Protein AF-A0ABC8TZ55-F1 (afdb_monomer_lite)

pLDDT: mean 74.16, std 17.69, range [26.61, 91.94]

Foldseek 3Di:
DPPDPPVVVPDDDPDPVVVVVVCVLVCCCVVPPLLVVLVVLVVVCVVPVVCQCVHDPVCSVVSNVSSDDFWKFWEAEPVRHTDKFKKDKAAAACFDPDPPDTDRHDDDDIDIPGDTHDVRMFIDGPDPQWDWPDPGRIDYIYIYGDPPDDPPD

InterPro domains:
  IPR041433 26S proteasome non-ATPase regulatory subunit RPN1, C-terminal [PF18051] (96-149)

Organism: NCBI:txid185542

Secondary structure (DSSP, 8-state):
---SSSTTSSSS-S-HHHHHHHHHHHHHHHH-HHHHHHHHHHHHHHHTHHHIIIII-GGGGGGGGGG----EEEEE-TTS-B---EEEEEEEEEEE--TTS-EEE----EEESSEEPPTTEEEEES-TTEEESSSS--EEEEEEE-TT-----

Radius of gyration: 21.9 Å; chains: 1; bounding box: 56×44×62 Å

Structure (mmCIF, N/CA/C/O backbone):
data_AF-A0ABC8TZ55-F1
#
_entry.id   AF-A0ABC8TZ55-F1
#
loop_
_atom_site.group_PDB
_atom_site.id
_atom_site.type_symbol
_atom_site.label_atom_id
_atom_site.label_alt_id
_atom_site.label_comp_id
_atom_site.label_asym_id
_atom_site.label_entity_id
_atom_site.label_seq_id
_atom_site.pdbx_PDB_ins_code
_atom_site.Cartn_x
_atom_site.Cartn_y
_atom_site.Cartn_z
_atom_site.occupancy
_atom_site.B_iso_or_equiv
_atom_site.auth_seq_id
_atom_site.auth_comp_id
_atom_site.auth_asym_id
_atom_site.auth_atom_id
_atom_site.pdbx_PDB_model_num
ATOM 1 N N . MET A 1 1 ? 16.168 29.864 37.177 1.00 35.66 1 MET A N 1
ATOM 2 C CA . MET A 1 1 ? 17.053 28.736 36.816 1.00 35.66 1 MET A CA 1
ATOM 3 C C . MET A 1 1 ? 16.202 27.510 36.471 1.00 35.66 1 MET A C 1
ATOM 5 O O . MET A 1 1 ? 16.304 26.500 37.133 1.00 35.66 1 MET A O 1
ATOM 9 N N . VAL A 1 2 ? 15.321 27.611 35.469 1.00 37.22 2 VAL A N 1
ATOM 10 C CA . VAL A 1 2 ? 14.550 26.493 34.888 1.00 37.22 2 VAL A CA 1
ATOM 11 C C . VAL A 1 2 ? 14.198 26.966 33.479 1.00 37.22 2 VAL A C 1
ATOM 13 O O . VAL A 1 2 ? 13.355 27.840 33.334 1.00 37.22 2 VAL A O 1
ATOM 16 N N . GLY A 1 3 ? 14.934 26.550 32.451 1.00 34.78 3 GLY A N 1
ATOM 17 C CA . GLY A 1 3 ? 14.711 27.129 31.116 1.00 34.78 3 GLY A CA 1
ATOM 18 C C . GLY A 1 3 ? 15.711 26.752 30.033 1.00 34.78 3 GLY A C 1
ATOM 19 O O . GLY A 1 3 ? 15.921 27.540 29.122 1.00 34.78 3 GLY A O 1
ATOM 20 N N . LYS A 1 4 ? 16.366 25.589 30.140 1.00 31.55 4 LYS A N 1
ATOM 21 C CA . LYS A 1 4 ? 17.286 25.079 29.104 1.00 31.55 4 LYS A CA 1
ATOM 22 C C . LYS A 1 4 ? 17.218 23.555 28.901 1.00 31.55 4 LYS A C 1
ATOM 24 O O . LYS A 1 4 ? 18.129 22.983 28.327 1.00 31.55 4 LYS A O 1
ATOM 29 N N . GLY A 1 5 ? 16.155 22.894 29.377 1.00 29.28 5 GLY A N 1
ATOM 30 C CA . GLY A 1 5 ? 16.040 21.425 29.343 1.00 29.28 5 GLY A CA 1
ATOM 31 C C . GLY A 1 5 ? 15.078 20.844 28.301 1.00 29.28 5 GLY A C 1
ATOM 32 O O . GLY A 1 5 ? 15.132 19.650 28.056 1.00 29.28 5 GLY A O 1
ATOM 33 N N . PHE A 1 6 ? 14.206 21.653 27.685 1.00 28.39 6 PHE A N 1
ATOM 34 C CA . PHE A 1 6 ? 13.177 21.145 26.758 1.00 28.39 6 PHE A CA 1
ATOM 35 C C . PHE A 1 6 ? 13.498 21.401 25.274 1.00 28.39 6 PHE A C 1
ATOM 37 O O . PHE A 1 6 ? 12.886 20.816 24.394 1.00 28.39 6 PHE A O 1
ATOM 44 N N . VAL A 1 7 ? 14.494 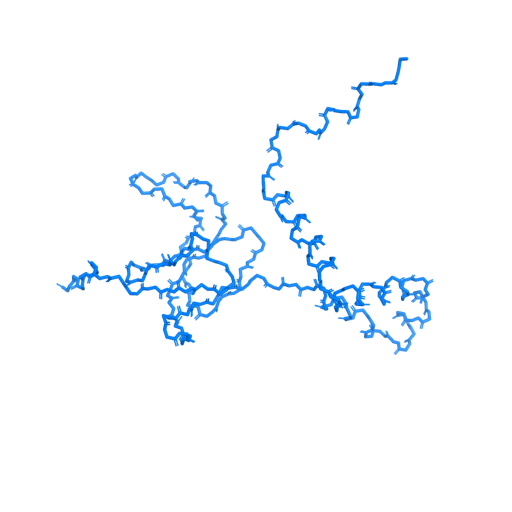22.248 24.990 1.00 32.91 7 VAL A N 1
ATOM 45 C CA . VAL A 1 7 ? 14.895 22.650 23.625 1.00 32.91 7 VAL A CA 1
ATOM 46 C C . VAL A 1 7 ? 16.008 21.747 23.054 1.00 32.91 7 VAL A C 1
ATOM 48 O O . VAL A 1 7 ? 16.418 21.912 21.917 1.00 32.91 7 VAL A O 1
ATOM 51 N N . ALA A 1 8 ? 16.481 20.754 23.815 1.00 31.53 8 ALA A N 1
ATOM 52 C CA . ALA A 1 8 ? 17.585 19.873 23.413 1.00 31.53 8 ALA A CA 1
ATOM 53 C C . ALA A 1 8 ? 17.148 18.491 22.882 1.00 31.53 8 ALA A C 1
ATOM 55 O O . ALA A 1 8 ? 18.002 17.673 22.567 1.00 31.53 8 ALA A O 1
ATOM 56 N N . LEU A 1 9 ? 15.841 18.217 22.777 1.00 35.44 9 LEU A N 1
ATOM 57 C CA . LEU A 1 9 ? 15.310 16.974 22.184 1.00 35.44 9 LEU A CA 1
ATOM 58 C C . LEU A 1 9 ? 14.819 17.153 20.738 1.00 35.44 9 LEU A C 1
ATOM 60 O O . LEU A 1 9 ? 14.210 16.249 20.180 1.00 35.44 9 LEU A O 1
ATOM 64 N N . LEU A 1 10 ? 15.065 18.324 20.148 1.00 35.50 10 LEU A N 1
ATOM 65 C CA . LEU A 1 10 ? 14.518 18.735 18.853 1.00 35.50 10 LEU A CA 1
ATOM 66 C C . LEU A 1 10 ? 15.585 18.953 17.775 1.00 35.50 10 LEU A C 1
ATOM 68 O O . LEU A 1 10 ? 15.246 19.444 16.707 1.00 35.50 10 LEU A O 1
ATOM 72 N N . ASN A 1 11 ? 16.840 18.574 18.035 1.00 26.61 11 ASN A N 1
ATOM 73 C CA . ASN A 1 11 ? 17.911 18.696 17.055 1.00 26.61 11 ASN A CA 1
ATOM 74 C C . ASN A 1 11 ? 18.628 17.358 16.843 1.00 26.61 11 ASN A C 1
ATOM 76 O O . ASN A 1 11 ? 19.282 16.833 17.742 1.00 26.61 11 ASN A O 1
ATOM 80 N N . ASP A 1 12 ? 18.482 16.909 15.596 1.00 40.03 12 ASP A N 1
ATOM 81 C CA . ASP A 1 12 ? 19.519 16.306 14.762 1.00 40.03 12 ASP A CA 1
ATOM 82 C C . ASP A 1 12 ? 19.851 14.832 15.050 1.00 40.03 12 ASP A C 1
ATOM 84 O O . ASP A 1 12 ? 20.805 14.527 15.751 1.00 40.03 12 ASP A O 1
ATOM 88 N N . ASP A 1 13 ? 19.003 13.928 14.525 1.00 37.00 13 ASP A N 1
ATOM 89 C CA . ASP A 1 13 ? 19.388 12.660 13.843 1.00 37.00 13 ASP A CA 1
ATOM 90 C C . ASP A 1 13 ? 18.223 11.655 13.700 1.00 37.00 13 ASP A C 1
ATOM 92 O O . ASP A 1 13 ? 18.336 10.629 13.022 1.00 37.00 13 ASP A O 1
ATOM 96 N N . TRP A 1 14 ? 17.051 11.939 14.273 1.00 33.84 14 TRP A N 1
ATOM 97 C CA . TRP A 1 14 ? 15.908 11.027 14.193 1.00 33.84 14 TRP A CA 1
ATOM 98 C C . TRP A 1 14 ? 15.069 11.236 12.930 1.00 33.84 14 TRP A C 1
ATOM 100 O O . TRP A 1 14 ? 13.982 11.790 12.953 1.00 33.84 14 TRP A O 1
ATOM 110 N N . CYS A 1 15 ? 15.572 10.650 11.844 1.00 38.75 15 CYS A N 1
ATOM 111 C CA . CYS A 1 15 ? 14.799 10.008 10.783 1.00 38.75 15 CYS A CA 1
ATOM 112 C C . CYS A 1 15 ? 13.802 10.894 9.987 1.00 38.75 15 CYS A C 1
ATOM 114 O O . CYS A 1 15 ? 12.641 11.006 10.380 1.00 38.75 15 CYS A O 1
ATOM 116 N N . PRO A 1 16 ? 14.143 11.336 8.755 1.00 46.34 16 PRO A N 1
ATOM 117 C CA . PRO A 1 16 ? 13.178 11.957 7.830 1.00 46.34 16 PRO A CA 1
ATOM 118 C C . PRO A 1 16 ? 11.985 11.051 7.466 1.00 46.34 16 PRO A C 1
ATOM 120 O O . PRO A 1 16 ? 11.010 11.512 6.879 1.00 46.34 16 PRO A O 1
ATOM 123 N N . LYS A 1 17 ? 12.026 9.755 7.819 1.00 43.09 17 LYS A N 1
ATOM 124 C CA . LYS A 1 17 ? 10.865 8.865 7.691 1.00 43.09 17 LYS A CA 1
ATOM 125 C C . LYS A 1 17 ? 9.827 9.128 8.784 1.00 43.09 17 LYS A C 1
ATOM 127 O O . LYS A 1 17 ? 8.649 9.024 8.485 1.00 43.09 17 LYS A O 1
ATOM 132 N N . LEU A 1 18 ? 10.217 9.474 10.017 1.00 43.69 18 LEU A N 1
ATOM 133 C CA . LEU A 1 18 ? 9.255 9.706 11.105 1.00 43.69 18 LEU A CA 1
ATOM 134 C C . LEU A 1 18 ? 8.435 10.977 10.859 1.00 43.69 18 LEU A C 1
ATOM 136 O O . LEU A 1 18 ? 7.219 10.951 11.037 1.00 43.69 18 LEU A O 1
ATOM 140 N N . ASP A 1 19 ? 9.080 12.030 10.352 1.00 44.84 19 ASP A N 1
ATOM 141 C CA . ASP A 1 19 ? 8.403 13.258 9.932 1.00 44.84 19 ASP A CA 1
ATOM 142 C C . ASP A 1 19 ? 7.483 13.010 8.733 1.00 44.84 19 ASP A C 1
ATOM 144 O O . ASP A 1 19 ? 6.348 13.475 8.736 1.00 44.84 19 ASP A O 1
ATOM 148 N N . ALA A 1 20 ? 7.906 12.209 7.747 1.00 48.44 20 ALA A N 1
ATOM 149 C CA . ALA A 1 20 ? 7.066 11.845 6.605 1.00 48.44 20 ALA A CA 1
ATOM 150 C C . ALA A 1 20 ? 5.855 10.980 7.004 1.00 48.44 20 ALA A C 1
ATOM 152 O O . ALA A 1 20 ? 4.748 11.240 6.543 1.00 48.44 20 ALA A O 1
ATOM 153 N N . TYR A 1 21 ? 6.026 10.001 7.901 1.00 51.59 21 TYR A N 1
ATOM 154 C CA . TYR A 1 21 ? 4.919 9.179 8.405 1.00 51.59 21 TYR A CA 1
ATOM 155 C C . TYR A 1 21 ? 3.957 9.984 9.280 1.00 51.59 21 TYR A C 1
ATOM 157 O O . TYR A 1 21 ? 2.744 9.824 9.164 1.00 51.59 21 TYR A O 1
ATOM 165 N N . PHE A 1 22 ? 4.471 10.867 10.139 1.00 50.12 22 PHE A N 1
ATOM 166 C CA . PHE A 1 22 ? 3.631 11.761 10.931 1.00 50.12 22 PHE A CA 1
ATOM 167 C C . PHE A 1 22 ? 2.860 12.728 10.026 1.00 50.12 22 PHE A C 1
ATOM 169 O O . PHE A 1 22 ? 1.662 12.927 10.221 1.00 50.12 22 PHE A O 1
ATOM 176 N N . PHE A 1 23 ? 3.509 13.267 8.991 1.00 47.50 23 PHE A N 1
ATOM 177 C CA . PHE A 1 23 ? 2.877 14.164 8.030 1.00 47.50 23 PHE A CA 1
ATOM 178 C C . PHE A 1 23 ? 1.839 13.445 7.159 1.00 47.50 23 PHE A C 1
ATOM 180 O O . PHE A 1 23 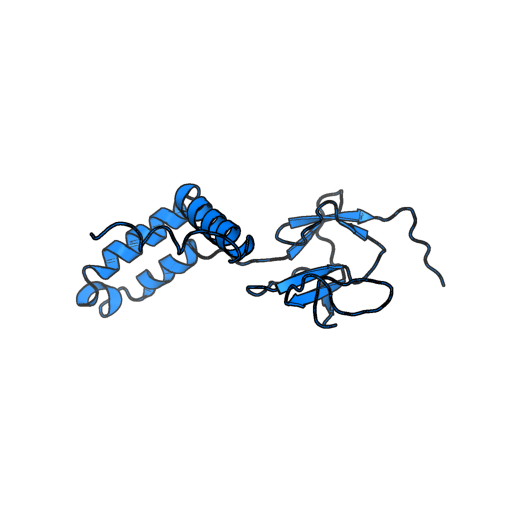? 0.752 13.983 6.985 1.00 47.50 23 PHE A O 1
ATOM 187 N N . GLU A 1 24 ? 2.091 12.221 6.682 1.00 58.16 24 GLU A N 1
ATOM 188 C CA . GLU A 1 24 ? 1.089 11.438 5.943 1.00 58.16 24 GLU A CA 1
ATOM 189 C C . GLU A 1 24 ? -0.111 11.058 6.815 1.00 58.16 24 GLU A C 1
ATOM 191 O O . GLU A 1 24 ? -1.249 11.229 6.382 1.00 58.16 24 GLU A O 1
ATOM 196 N N . ILE A 1 25 ? 0.106 10.611 8.057 1.00 58.12 25 ILE A N 1
ATOM 197 C CA . ILE A 1 25 ? -0.986 10.251 8.975 1.00 58.12 25 ILE A CA 1
ATOM 198 C C . ILE A 1 25 ? -1.832 11.485 9.310 1.00 58.12 25 ILE A C 1
ATOM 200 O O . ILE A 1 25 ? -3.060 11.432 9.241 1.00 58.12 25 ILE A O 1
ATOM 204 N N . VAL A 1 26 ? -1.198 12.615 9.634 1.00 56.03 26 VAL A N 1
ATOM 205 C CA . VAL A 1 26 ? -1.911 13.861 9.947 1.00 56.03 26 VAL A CA 1
ATOM 206 C C . VAL A 1 26 ? -2.610 14.422 8.705 1.00 56.03 26 VAL A C 1
ATOM 208 O O . VAL A 1 26 ? -3.750 14.868 8.811 1.00 56.03 26 VAL A O 1
ATOM 211 N N . TYR A 1 27 ? -1.999 14.356 7.521 1.00 59.19 27 TYR A N 1
ATOM 212 C CA . TYR A 1 27 ? -2.610 14.835 6.279 1.00 59.19 27 TYR A CA 1
ATOM 213 C C . TYR A 1 27 ? -3.781 13.951 5.833 1.00 59.19 27 TYR A C 1
ATOM 215 O O . TYR A 1 27 ? -4.818 14.480 5.445 1.00 59.19 27 TYR A O 1
ATOM 223 N N . ILE A 1 28 ? -3.688 12.624 5.966 1.00 60.41 28 ILE A N 1
ATOM 224 C CA . ILE A 1 28 ? -4.805 11.695 5.721 1.00 60.41 28 ILE A CA 1
ATOM 225 C C . ILE A 1 28 ? -5.964 11.987 6.674 1.00 60.41 28 ILE A C 1
ATOM 227 O O . ILE A 1 28 ? -7.107 12.107 6.229 1.00 60.41 28 ILE A O 1
ATOM 231 N N . ILE A 1 29 ? -5.681 12.153 7.971 1.00 59.16 29 ILE A N 1
ATOM 232 C CA . ILE A 1 29 ? -6.711 12.479 8.962 1.00 59.16 29 ILE A CA 1
ATOM 233 C C . ILE A 1 29 ? -7.340 13.835 8.635 1.00 59.16 29 ILE A C 1
ATOM 235 O O . ILE A 1 29 ? -8.551 13.955 8.672 1.00 59.16 29 ILE A O 1
ATOM 239 N N . VAL A 1 30 ? -6.575 14.859 8.268 1.00 59.25 30 VAL A N 1
ATOM 240 C CA . VAL A 1 30 ? -7.140 16.197 8.020 1.00 59.25 30 VAL A CA 1
ATOM 241 C C . VAL A 1 30 ? -7.868 16.292 6.671 1.00 59.25 30 VAL A C 1
ATOM 243 O O . VAL A 1 30 ? -8.883 16.983 6.573 1.00 59.25 30 VAL A O 1
ATOM 246 N N . PHE A 1 31 ? -7.391 15.603 5.632 1.00 60.12 31 PHE A N 1
ATOM 247 C CA . PHE A 1 31 ? -7.896 15.747 4.262 1.00 60.12 31 PHE A CA 1
ATOM 248 C C . PHE A 1 31 ? -9.010 14.743 3.918 1.00 60.12 31 PHE A C 1
ATOM 250 O O . PHE A 1 31 ? -9.866 15.029 3.075 1.00 60.12 31 PHE A O 1
ATOM 257 N N . PHE A 1 32 ? -9.057 13.583 4.586 1.00 70.44 32 PHE A N 1
ATOM 258 C CA . PHE A 1 32 ? -10.024 12.526 4.291 1.00 70.44 32 PHE A CA 1
ATOM 259 C C . PHE A 1 32 ? -11.220 12.559 5.254 1.00 70.44 32 PHE A C 1
ATOM 261 O O . PHE A 1 32 ? -11.172 12.125 6.406 1.00 70.44 32 PHE A O 1
ATOM 268 N N . ARG A 1 33 ? -12.352 13.065 4.753 1.00 78.25 33 ARG A N 1
ATOM 269 C CA . ARG A 1 33 ? -13.573 13.309 5.544 1.00 78.25 33 ARG A CA 1
ATOM 270 C C . ARG A 1 33 ? -14.145 12.044 6.207 1.00 78.25 33 ARG A C 1
ATOM 272 O O . ARG A 1 33 ? -14.748 12.129 7.273 1.00 78.25 33 ARG A O 1
ATOM 279 N N . THR A 1 34 ? -13.952 10.876 5.600 1.00 81.25 34 THR A N 1
ATOM 280 C CA . THR A 1 34 ? -14.413 9.576 6.121 1.00 81.25 34 THR A CA 1
ATOM 281 C C . THR A 1 34 ? -13.524 9.032 7.242 1.00 81.25 34 THR A C 1
ATOM 283 O O . THR A 1 34 ? -14.059 8.443 8.181 1.00 81.25 34 THR A O 1
ATOM 286 N N . ALA A 1 35 ? -12.210 9.285 7.210 1.00 82.12 35 ALA A N 1
ATOM 287 C CA . ALA A 1 35 ? -11.302 8.912 8.297 1.00 82.12 35 ALA A CA 1
ATOM 288 C C . ALA A 1 35 ? -11.615 9.711 9.574 1.00 82.12 35 ALA A C 1
ATOM 290 O O . ALA A 1 35 ? -11.707 9.133 10.657 1.00 82.12 35 ALA A O 1
ATOM 291 N N . LEU A 1 36 ? -11.892 11.017 9.439 1.00 82.12 36 LEU A N 1
ATOM 292 C CA . LEU A 1 36 ? -12.353 11.864 10.550 1.00 82.12 36 LEU A CA 1
ATOM 293 C C . LEU A 1 36 ? -13.659 11.367 11.153 1.00 82.12 36 LEU A C 1
ATOM 295 O O . LEU A 1 36 ? -13.770 11.265 12.372 1.00 82.12 36 LEU A O 1
ATOM 299 N N . ALA A 1 37 ? -14.643 11.051 10.308 1.00 84.75 37 ALA A N 1
ATOM 300 C CA . ALA A 1 37 ? -15.923 10.535 10.773 1.00 84.75 37 ALA A CA 1
ATOM 301 C C . ALA A 1 37 ? -15.736 9.234 11.573 1.00 84.75 37 ALA A C 1
ATOM 303 O O . ALA A 1 37 ? -16.259 9.126 12.682 1.00 84.75 37 ALA A O 1
ATOM 304 N N . GLY A 1 38 ? -14.925 8.296 11.069 1.00 86.81 38 GLY A N 1
ATOM 305 C CA . GLY A 1 38 ? -14.585 7.060 11.779 1.00 86.81 38 GLY A CA 1
ATOM 306 C C . GLY A 1 38 ? -13.921 7.322 13.135 1.00 86.81 38 GLY A C 1
ATOM 307 O O . GLY A 1 38 ? -14.347 6.772 14.153 1.00 86.81 38 GLY A O 1
ATOM 308 N N . LEU A 1 39 ? -12.952 8.237 13.191 1.00 83.88 39 LEU A N 1
ATOM 309 C CA . LEU A 1 39 ? -12.244 8.567 14.429 1.00 83.88 39 LEU A CA 1
ATOM 310 C C . LEU A 1 39 ? -13.166 9.234 15.465 1.00 83.88 39 LEU A C 1
ATOM 312 O O . LEU A 1 39 ? -13.167 8.842 16.629 1.00 83.88 39 LEU A O 1
ATOM 316 N N . VAL A 1 40 ? -14.010 10.184 15.051 1.00 86.25 40 VAL A N 1
ATOM 317 C CA . VAL A 1 40 ? -14.977 10.856 15.941 1.00 86.25 40 VAL A CA 1
ATOM 318 C C . VAL A 1 40 ? -16.000 9.864 16.498 1.00 86.25 40 VAL A C 1
ATOM 320 O O . VAL A 1 40 ? -16.311 9.917 17.689 1.00 86.25 40 VAL A O 1
ATOM 323 N N . THR A 1 41 ? -16.485 8.923 15.679 1.00 86.25 41 THR A N 1
ATOM 324 C CA . THR A 1 41 ? -17.397 7.870 16.160 1.00 86.25 41 THR A CA 1
ATOM 325 C C . THR A 1 41 ? -16.738 6.963 17.198 1.00 86.25 41 THR A C 1
ATOM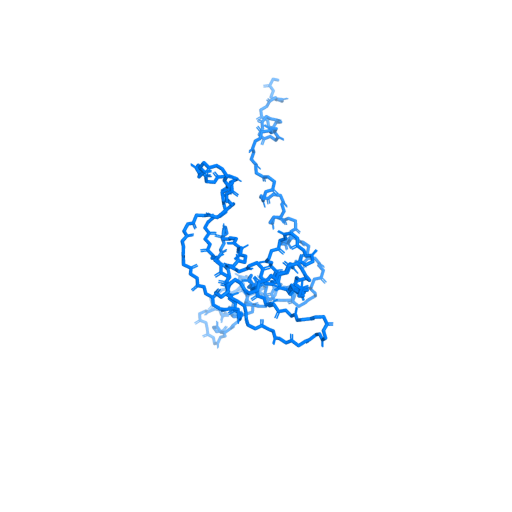 327 O O . THR A 1 41 ? -17.381 6.609 18.186 1.00 86.25 41 THR A O 1
ATOM 330 N N . LEU A 1 42 ? -15.445 6.658 17.043 1.00 85.56 42 LEU A N 1
ATOM 331 C CA . LEU A 1 42 ? -14.683 5.886 18.022 1.00 85.56 42 LEU A CA 1
ATOM 332 C C . LEU A 1 42 ? -14.461 6.671 19.324 1.00 85.56 42 LEU A C 1
ATOM 334 O O . LEU A 1 42 ? -14.670 6.121 20.403 1.00 85.56 42 LEU A O 1
ATOM 338 N N . LEU A 1 43 ? -14.098 7.958 19.247 1.00 85.06 43 LEU A N 1
ATOM 339 C CA . LEU A 1 43 ? -13.958 8.807 20.439 1.00 85.06 43 LEU A CA 1
ATOM 340 C C . LEU A 1 43 ? -15.274 8.902 21.218 1.00 85.06 43 LEU A C 1
ATOM 342 O O . LEU A 1 43 ? -15.267 8.826 22.446 1.00 85.06 43 LEU A O 1
ATOM 346 N N . HIS A 1 44 ? -16.402 9.027 20.513 1.00 85.25 44 HIS A N 1
ATOM 347 C CA . HIS A 1 44 ? -17.720 9.035 21.141 1.00 85.25 44 HIS A CA 1
ATOM 348 C C . HIS A 1 44 ? -18.050 7.688 21.803 1.00 85.25 44 HIS A C 1
ATOM 350 O O . HIS A 1 44 ? -18.544 7.662 22.928 1.00 85.25 44 HIS A O 1
ATOM 356 N N . ALA A 1 45 ? -17.709 6.569 21.158 1.00 84.56 45 ALA A N 1
ATOM 357 C CA . ALA A 1 45 ? -17.897 5.233 21.721 1.00 84.56 45 ALA A CA 1
ATOM 358 C C . ALA A 1 45 ? -17.015 4.961 22.957 1.00 84.56 45 ALA A C 1
ATOM 360 O O . ALA A 1 45 ? -17.434 4.243 23.864 1.00 84.56 45 ALA A O 1
ATOM 361 N N . CYS A 1 46 ? -15.818 5.555 23.033 1.00 80.38 46 CYS A N 1
ATOM 362 C CA . CYS A 1 46 ? -14.918 5.419 24.183 1.00 80.38 46 CYS A CA 1
ATOM 363 C C . CYS A 1 46 ? -15.425 6.120 25.455 1.00 80.38 46 CYS A C 1
ATOM 365 O O . CYS A 1 46 ? -15.039 5.714 26.552 1.00 80.38 46 CYS A O 1
ATOM 367 N N . LEU A 1 47 ? -16.288 7.137 25.336 1.00 85.19 47 LEU A N 1
ATOM 368 C CA . LEU A 1 47 ? -16.882 7.823 26.492 1.00 85.19 47 LEU A CA 1
ATOM 369 C C . LEU A 1 47 ? -17.877 6.929 27.251 1.00 85.19 47 LEU A C 1
ATOM 371 O O . LEU A 1 47 ? -17.960 7.025 28.474 1.00 85.19 47 LEU A O 1
ATOM 375 N N . ASP A 1 48 ? -18.577 6.028 26.554 1.00 81.69 48 ASP A N 1
ATOM 376 C CA . ASP A 1 48 ? -19.480 5.037 27.157 1.00 81.69 48 ASP A CA 1
ATOM 377 C C . ASP A 1 48 ? -19.117 3.605 26.734 1.00 81.69 48 ASP A C 1
ATOM 379 O O . ASP A 1 48 ? -19.827 2.892 26.017 1.00 81.69 48 ASP A O 1
ATOM 383 N N . MET A 1 49 ? -17.953 3.173 27.214 1.00 75.75 49 MET A N 1
ATOM 384 C CA . MET A 1 49 ? -17.370 1.871 26.893 1.00 75.75 49 MET A CA 1
ATOM 385 C C . MET A 1 49 ? -18.234 0.692 27.372 1.00 75.75 49 MET A C 1
ATOM 387 O O . MET A 1 49 ? -18.280 -0.359 26.730 1.00 75.75 49 MET A O 1
ATOM 391 N N . LYS A 1 50 ? -18.937 0.850 28.501 1.00 74.69 50 LYS A N 1
ATOM 392 C CA . LYS A 1 50 ? -19.717 -0.237 29.112 1.00 74.69 50 LYS A CA 1
ATOM 393 C C . LYS A 1 50 ? -21.003 -0.511 28.338 1.00 74.69 50 LYS A C 1
ATOM 395 O O . LYS A 1 50 ? -21.322 -1.678 28.122 1.00 74.69 50 LYS A O 1
ATOM 400 N N . ALA A 1 51 ? -21.721 0.527 27.907 1.00 78.31 51 ALA A N 1
ATOM 401 C CA . ALA A 1 51 ? -22.974 0.342 27.180 1.00 78.31 51 ALA A CA 1
ATOM 402 C C . ALA A 1 51 ? -22.757 0.034 25.690 1.00 78.31 51 ALA A C 1
ATOM 404 O O . ALA A 1 51 ? -23.515 -0.744 25.107 1.00 78.31 51 ALA A O 1
ATOM 405 N N . ILE A 1 52 ? -21.728 0.621 25.068 1.00 79.88 52 ILE A N 1
ATOM 406 C CA . ILE A 1 52 ? -21.529 0.545 23.614 1.00 79.88 52 ILE A CA 1
ATOM 407 C C . ILE A 1 52 ? -20.620 -0.629 23.235 1.00 79.88 52 ILE A C 1
ATOM 409 O O . ILE A 1 52 ? -21.025 -1.471 22.433 1.00 79.88 52 ILE A O 1
ATOM 413 N N . ILE A 1 53 ? -19.426 -0.725 23.837 1.00 77.56 53 ILE A N 1
ATOM 414 C CA . ILE A 1 53 ? -18.419 -1.730 23.454 1.00 77.56 53 ILE A CA 1
ATOM 415 C C . ILE A 1 53 ? -18.719 -3.105 24.049 1.00 77.56 53 ILE A C 1
ATOM 417 O O . ILE A 1 53 ? -18.556 -4.094 23.344 1.00 77.56 53 ILE A O 1
ATOM 421 N N . LEU A 1 54 ? -19.164 -3.200 25.307 1.00 78.00 54 LEU A N 1
ATOM 422 C CA . LEU A 1 54 ? -19.528 -4.482 25.940 1.00 78.00 54 LEU A CA 1
ATOM 423 C C . LEU A 1 54 ? -21.021 -4.834 25.807 1.00 78.00 54 LEU A C 1
ATOM 425 O O . LEU A 1 54 ? -21.421 -5.929 26.193 1.00 78.00 54 LEU A O 1
ATOM 429 N N . GLY A 1 55 ? -21.837 -3.919 25.280 1.00 80.62 55 GLY A N 1
ATOM 430 C CA . GLY A 1 55 ? -23.282 -4.094 25.149 1.00 80.62 55 GLY A CA 1
ATOM 431 C C . GLY A 1 55 ? -23.692 -4.737 23.827 1.00 80.62 55 GLY A C 1
ATOM 432 O O . GLY A 1 55 ? -23.363 -5.879 23.549 1.00 80.62 55 GLY A O 1
ATOM 433 N N . LYS A 1 56 ? -24.477 -4.019 23.018 1.00 75.69 56 LYS A N 1
ATOM 434 C CA . LYS A 1 56 ? -25.073 -4.556 21.776 1.00 75.69 56 LYS A CA 1
ATOM 435 C C . LYS A 1 56 ? -24.292 -4.210 20.506 1.00 75.69 56 LYS A C 1
ATOM 437 O O . LYS A 1 56 ? -24.560 -4.783 19.454 1.00 75.69 56 LYS A O 1
ATOM 442 N N . TYR A 1 57 ? -23.355 -3.267 20.587 1.00 80.44 57 TYR A N 1
ATOM 443 C CA . TYR A 1 57 ? -22.762 -2.606 19.425 1.00 80.44 57 TYR A CA 1
ATOM 444 C C . TYR A 1 57 ? -21.245 -2.815 19.332 1.00 80.44 57 TYR A C 1
ATOM 446 O O . TYR A 1 57 ? -20.486 -1.888 19.061 1.00 80.44 57 TYR A O 1
ATOM 454 N N . HIS A 1 58 ? -20.796 -4.063 19.491 1.00 81.81 58 HIS A N 1
ATOM 455 C CA . HIS A 1 58 ? -19.376 -4.442 19.401 1.00 81.81 58 HIS A CA 1
ATOM 456 C C . HIS A 1 58 ? -18.718 -4.048 18.067 1.00 81.81 58 HIS A C 1
ATOM 458 O O . HIS A 1 58 ? -17.523 -3.773 18.007 1.00 81.81 58 HIS A O 1
ATOM 464 N N . TYR A 1 59 ? -19.503 -3.993 16.988 1.00 83.75 59 TYR A N 1
ATOM 465 C CA . TYR A 1 59 ? -19.020 -3.684 15.644 1.00 83.75 59 TYR A CA 1
ATOM 466 C C . TYR A 1 59 ? -18.618 -2.216 15.444 1.00 83.75 59 TYR A C 1
ATOM 468 O O . TYR A 1 59 ? -17.987 -1.895 14.442 1.00 83.75 59 TYR A O 1
ATOM 476 N N . VAL A 1 60 ? -18.936 -1.324 16.387 1.00 84.62 60 VAL A N 1
ATOM 477 C CA . VAL A 1 60 ? -18.539 0.094 16.326 1.00 84.62 60 VAL A CA 1
ATOM 478 C C . VAL A 1 60 ? -17.010 0.246 16.338 1.00 84.62 60 VAL A C 1
ATOM 480 O O . VAL A 1 60 ? -16.475 1.174 15.739 1.00 84.62 60 VAL A O 1
ATOM 483 N N . LEU A 1 61 ? -16.277 -0.713 16.912 1.00 82.56 61 LEU A N 1
ATOM 484 C CA . LEU A 1 61 ? -14.811 -0.757 16.836 1.00 82.56 61 LEU A CA 1
ATOM 485 C C . LEU A 1 61 ? -14.274 -0.919 15.402 1.00 82.56 61 LEU A C 1
ATOM 487 O O . LEU A 1 61 ? -13.166 -0.467 15.118 1.00 82.56 61 LEU A O 1
ATOM 491 N N . TYR A 1 62 ? -15.047 -1.496 14.474 1.00 84.69 62 TYR A N 1
ATOM 492 C CA . TYR A 1 62 ? -14.619 -1.648 13.079 1.00 84.69 62 TYR A CA 1
ATOM 493 C C . TYR A 1 62 ? -14.587 -0.329 12.303 1.00 84.69 62 TYR A C 1
ATOM 495 O O . TYR A 1 62 ? -13.957 -0.272 11.249 1.00 84.69 62 TYR A O 1
ATOM 503 N N . PHE A 1 63 ? -15.168 0.757 12.827 1.00 84.44 63 PHE A N 1
ATOM 504 C CA . PHE A 1 63 ? -15.008 2.081 12.219 1.00 84.44 63 PHE A CA 1
ATOM 505 C C . PHE A 1 63 ? -13.551 2.572 12.230 1.00 84.44 63 PHE A C 1
ATOM 507 O O . PHE A 1 63 ? -13.210 3.441 11.431 1.00 84.44 63 PHE A O 1
ATOM 514 N N . LEU A 1 64 ? -12.665 1.965 13.033 1.00 78.75 64 LEU A N 1
ATOM 515 C CA . LEU A 1 64 ? -11.220 2.205 12.963 1.00 78.75 64 LEU A CA 1
ATOM 516 C C . LEU A 1 64 ? -10.619 1.804 11.602 1.00 78.75 64 LEU A C 1
ATOM 518 O O . LEU A 1 64 ? -9.663 2.428 11.151 1.00 78.75 64 LEU A O 1
ATOM 522 N N . VAL A 1 65 ? -11.199 0.813 10.914 1.00 82.19 65 VAL A N 1
ATOM 523 C CA . VAL A 1 65 ? -10.729 0.356 9.593 1.00 82.19 65 VAL A CA 1
ATOM 524 C C . VAL A 1 65 ? -10.852 1.465 8.542 1.00 82.19 65 VAL A C 1
ATOM 526 O O . VAL A 1 65 ? -10.039 1.523 7.628 1.00 82.19 65 VAL A O 1
ATOM 529 N N . LEU A 1 66 ? -11.795 2.403 8.702 1.00 79.88 66 LEU A N 1
ATOM 530 C CA . LEU A 1 66 ? -11.942 3.563 7.809 1.00 79.88 66 LEU A CA 1
ATOM 531 C C . LEU A 1 66 ? -10.743 4.521 7.860 1.00 79.88 66 LEU A C 1
ATOM 533 O O . LEU A 1 66 ? -10.557 5.309 6.936 1.00 79.88 66 LEU A O 1
ATOM 537 N N . ALA A 1 67 ? -9.958 4.471 8.937 1.00 76.00 67 ALA A N 1
ATOM 538 C CA . ALA A 1 67 ? -8.741 5.258 9.098 1.00 76.00 67 ALA A CA 1
ATOM 539 C C . ALA A 1 67 ? -7.471 4.479 8.703 1.00 76.00 67 ALA A C 1
ATOM 541 O O . ALA A 1 67 ? -6.386 5.055 8.692 1.00 76.00 67 ALA A O 1
ATOM 542 N N . MET A 1 68 ? -7.577 3.182 8.388 1.00 78.44 68 MET A N 1
ATOM 543 C CA . MET A 1 68 ? -6.436 2.369 7.968 1.00 78.44 68 MET A CA 1
ATOM 544 C C . MET A 1 68 ? -6.220 2.484 6.457 1.00 78.44 68 MET A C 1
ATOM 546 O O . MET A 1 68 ? -7.099 2.139 5.671 1.00 78.44 68 MET A O 1
ATOM 550 N N . GLN A 1 69 ? -5.021 2.899 6.047 1.00 75.75 69 GLN A N 1
ATOM 551 C CA . GLN A 1 69 ? -4.591 2.877 4.649 1.00 75.75 69 GLN A CA 1
ATOM 552 C C . GLN A 1 69 ? -3.487 1.824 4.464 1.00 75.75 69 GLN A C 1
ATOM 554 O O . GLN A 1 69 ? -2.398 1.985 5.020 1.00 75.75 69 GLN A O 1
ATOM 559 N N . PRO A 1 70 ? -3.730 0.735 3.710 1.00 78.75 70 PRO A N 1
ATOM 560 C CA . PRO A 1 70 ? -2.697 -0.256 3.444 1.00 78.75 70 PRO A CA 1
ATOM 561 C C . PRO A 1 70 ? -1.667 0.292 2.448 1.00 78.75 70 PRO A C 1
ATOM 563 O O . PRO A 1 70 ? -2.022 0.887 1.430 1.00 78.75 70 PRO A O 1
ATOM 566 N N . ARG A 1 71 ? -0.380 0.038 2.705 1.00 83.31 71 ARG A N 1
ATOM 567 C CA . ARG A 1 71 ? 0.689 0.290 1.729 1.00 83.31 71 ARG A CA 1
ATOM 568 C C . ARG A 1 71 ? 0.689 -0.847 0.709 1.00 83.31 71 ARG A C 1
ATOM 570 O O . ARG A 1 71 ? 1.108 -1.962 1.008 1.00 83.31 71 ARG A O 1
ATOM 577 N N . MET A 1 72 ? 0.176 -0.579 -0.488 1.00 88.94 72 MET A N 1
ATOM 578 C CA . MET A 1 72 ? 0.151 -1.531 -1.604 1.00 88.94 72 MET A CA 1
ATOM 579 C C . MET A 1 72 ? 1.004 -1.026 -2.762 1.00 88.94 72 MET A C 1
ATOM 581 O O . MET A 1 72 ? 1.060 0.176 -2.981 1.00 88.94 72 MET A O 1
ATOM 585 N N . LEU A 1 73 ? 1.628 -1.929 -3.513 1.00 90.12 73 LEU A N 1
ATOM 586 C CA . LEU A 1 73 ? 2.290 -1.645 -4.783 1.00 90.12 73 LEU A CA 1
ATOM 587 C C . LEU A 1 73 ? 1.516 -2.317 -5.915 1.00 90.12 73 LEU A C 1
ATOM 589 O O . LEU A 1 73 ? 1.378 -3.544 -5.948 1.00 90.12 73 LEU A O 1
ATOM 593 N N . LEU A 1 74 ? 1.052 -1.509 -6.861 1.00 91.31 74 LEU A N 1
ATOM 594 C CA . LEU A 1 74 ? 0.408 -1.941 -8.090 1.00 91.31 74 LEU A CA 1
ATOM 595 C C . LEU A 1 74 ? 1.098 -1.276 -9.276 1.00 91.31 74 LEU A C 1
ATOM 597 O O . LEU A 1 74 ? 1.252 -0.058 -9.325 1.00 91.31 74 LEU A O 1
ATOM 601 N N . THR A 1 75 ? 1.513 -2.095 -10.233 1.00 91.81 75 THR A N 1
ATOM 602 C CA . THR A 1 75 ? 2.201 -1.639 -11.438 1.00 91.81 75 THR A CA 1
ATOM 603 C C . THR A 1 75 ? 1.240 -1.573 -12.610 1.00 91.81 75 THR A C 1
ATOM 605 O O . THR A 1 75 ? 0.431 -2.478 -12.836 1.00 91.81 75 THR A O 1
ATOM 608 N N . VAL A 1 76 ? 1.330 -0.476 -13.346 1.00 91.94 76 VAL A N 1
ATOM 609 C CA . VAL A 1 76 ? 0.447 -0.145 -14.457 1.00 91.94 76 VAL A CA 1
ATOM 610 C C . VAL A 1 76 ? 1.304 0.215 -15.667 1.00 91.94 76 VAL A C 1
ATOM 612 O O . VAL A 1 76 ? 2.353 0.827 -15.511 1.00 91.94 76 VAL A O 1
ATOM 615 N N . ASP A 1 77 ? 0.875 -0.176 -16.858 1.00 90.00 77 ASP A N 1
ATOM 616 C CA . ASP A 1 77 ? 1.510 0.205 -18.124 1.00 90.00 77 ASP A CA 1
ATOM 617 C C . ASP A 1 77 ? 1.147 1.649 -18.553 1.00 90.00 77 ASP A C 1
ATOM 619 O O . ASP A 1 77 ? 0.233 2.262 -17.989 1.00 90.00 77 ASP A O 1
ATOM 623 N N . GLU A 1 78 ? 1.794 2.186 -19.592 1.00 87.75 78 GLU A N 1
ATOM 624 C CA . GLU A 1 78 ? 1.477 3.497 -20.191 1.00 87.75 78 GLU A CA 1
ATOM 625 C C . GLU A 1 78 ? 0.004 3.596 -20.633 1.00 87.75 78 GLU A C 1
ATOM 627 O O . GLU A 1 78 ? -0.616 4.656 -20.556 1.00 87.75 78 GLU A O 1
ATOM 632 N N . ASN A 1 79 ? -0.594 2.466 -21.021 1.00 88.31 79 ASN A N 1
ATOM 633 C CA . ASN A 1 79 ? -2.001 2.357 -21.419 1.00 88.31 79 ASN A CA 1
ATOM 634 C C . ASN A 1 79 ? -2.974 2.176 -20.240 1.00 88.31 79 ASN A C 1
ATOM 636 O O . ASN A 1 79 ? -4.120 1.764 -20.441 1.00 88.31 79 ASN A O 1
ATOM 640 N N . LEU A 1 80 ? -2.520 2.414 -19.007 1.00 86.06 80 LEU A N 1
ATOM 641 C CA . LEU A 1 80 ? -3.283 2.245 -17.767 1.00 86.06 80 LEU A CA 1
ATOM 642 C C . LEU A 1 80 ? -3.804 0.815 -17.517 1.00 86.06 80 LEU A C 1
ATOM 644 O O . LEU A 1 80 ? -4.753 0.606 -16.760 1.00 86.06 80 LEU A O 1
ATOM 648 N N . LYS A 1 81 ? -3.176 -0.192 -18.133 1.00 90.19 81 LYS A N 1
ATOM 649 C CA . LYS A 1 81 ? -3.508 -1.605 -17.910 1.00 90.19 81 LYS A CA 1
ATOM 650 C C . LYS A 1 81 ? -2.677 -2.169 -16.756 1.00 90.19 81 LYS A C 1
ATOM 652 O O . LYS A 1 81 ? -1.483 -1.874 -16.688 1.00 90.19 81 LYS A O 1
ATOM 657 N N . PRO A 1 82 ? -3.267 -2.980 -15.859 1.00 89.50 82 PRO A N 1
ATOM 658 C CA . PRO A 1 82 ? -2.509 -3.614 -14.790 1.00 89.50 82 PRO A CA 1
ATOM 659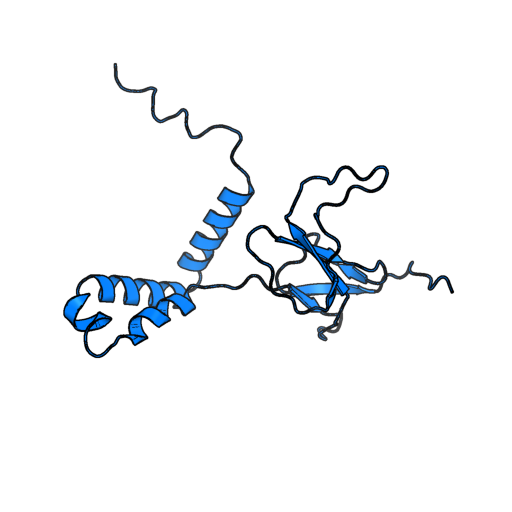 C C . PRO A 1 82 ? -1.485 -4.574 -15.398 1.00 89.50 82 PRO A C 1
ATOM 661 O O . PRO A 1 82 ? -1.836 -5.444 -16.196 1.00 89.50 82 PRO A O 1
ATOM 664 N N . LEU A 1 83 ? -0.224 -4.412 -15.012 1.00 89.44 83 LEU A N 1
ATOM 665 C CA . LEU A 1 83 ? 0.887 -5.226 -15.488 1.00 89.44 83 LEU A CA 1
ATOM 666 C C . LEU A 1 83 ? 1.500 -5.946 -14.293 1.00 89.44 83 LEU A C 1
ATOM 668 O O . LEU A 1 83 ? 1.901 -5.291 -13.336 1.00 89.44 83 LEU A O 1
ATOM 672 N N . SER A 1 84 ? 1.584 -7.277 -14.333 1.00 89.31 84 SER A N 1
ATOM 673 C CA . SER A 1 84 ? 2.250 -8.042 -13.275 1.00 89.31 84 SER A CA 1
ATOM 674 C C . SER A 1 84 ? 3.742 -8.143 -13.577 1.00 89.31 84 SER A C 1
ATOM 676 O O . SER A 1 84 ? 4.140 -8.710 -14.595 1.00 89.31 84 SER A O 1
ATOM 678 N N . VAL A 1 85 ? 4.568 -7.568 -12.706 1.00 90.38 85 VAL A N 1
ATOM 679 C CA . VAL A 1 85 ? 6.029 -7.524 -12.845 1.00 90.38 85 VAL A CA 1
ATOM 680 C C . VAL A 1 85 ? 6.659 -8.081 -11.569 1.00 90.38 85 VAL A C 1
ATOM 682 O O . VAL A 1 85 ? 6.154 -7.813 -10.474 1.00 90.38 85 VAL A O 1
ATOM 685 N N . PRO A 1 86 ? 7.739 -8.876 -11.671 1.00 90.88 86 PRO A N 1
ATOM 686 C CA . PRO A 1 86 ? 8.443 -9.357 -10.494 1.00 90.88 86 PRO A CA 1
ATOM 687 C C . PRO A 1 86 ? 9.142 -8.201 -9.761 1.00 90.88 86 PRO A C 1
ATOM 689 O O . PRO A 1 86 ? 9.924 -7.440 -10.338 1.00 90.88 86 PRO A O 1
ATOM 692 N N . VAL A 1 87 ? 8.877 -8.100 -8.464 1.00 90.88 87 VAL A N 1
ATOM 693 C CA . VAL A 1 87 ? 9.434 -7.123 -7.527 1.00 90.88 87 VAL A CA 1
ATOM 694 C C . VAL A 1 87 ? 10.121 -7.839 -6.371 1.00 90.88 87 VAL A C 1
ATOM 696 O O . VAL A 1 87 ? 9.652 -8.865 -5.883 1.00 90.88 87 VAL A O 1
ATOM 699 N N . ARG A 1 88 ? 11.245 -7.295 -5.918 1.00 89.88 88 ARG A N 1
ATOM 700 C CA . ARG A 1 88 ? 11.937 -7.715 -4.701 1.00 89.88 88 ARG A CA 1
ATOM 701 C C . ARG A 1 88 ? 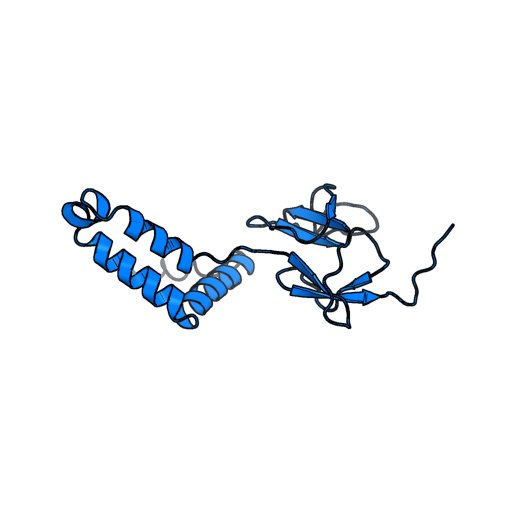11.499 -6.813 -3.564 1.00 89.88 88 ARG A C 1
ATOM 703 O O . ARG A 1 88 ? 11.572 -5.594 -3.697 1.00 89.88 88 ARG A O 1
ATOM 710 N N . VAL A 1 89 ? 11.050 -7.410 -2.469 1.00 88.88 89 VAL A N 1
ATOM 711 C CA . VAL A 1 89 ? 10.586 -6.681 -1.283 1.00 88.88 89 VAL A CA 1
ATOM 712 C C . VAL A 1 89 ? 11.482 -7.025 -0.107 1.00 88.88 89 VAL A C 1
ATOM 714 O O . VAL A 1 89 ? 11.859 -8.184 0.076 1.00 88.88 89 VAL A O 1
ATOM 717 N N . GLY A 1 90 ? 11.805 -6.017 0.692 1.00 87.62 90 GLY A N 1
ATOM 718 C CA . GLY A 1 90 ? 12.455 -6.226 1.973 1.00 87.62 90 GLY A CA 1
ATOM 719 C C . GLY A 1 90 ? 12.745 -4.926 2.698 1.00 87.62 90 GLY A C 1
ATOM 720 O O . GLY A 1 90 ? 12.350 -3.844 2.257 1.00 87.62 90 GLY A O 1
ATOM 721 N N . GLN A 1 91 ? 13.451 -5.035 3.819 1.00 84.38 91 GLN A N 1
ATOM 722 C CA . GLN A 1 91 ? 13.676 -3.897 4.697 1.00 84.38 91 GLN A CA 1
ATOM 723 C C . GLN A 1 91 ? 14.532 -2.839 3.995 1.00 84.38 91 GLN A C 1
ATOM 725 O O . GLN A 1 91 ? 15.587 -3.151 3.427 1.00 84.38 91 GLN A O 1
ATOM 730 N N . ALA A 1 92 ? 14.074 -1.588 4.074 1.00 77.38 92 ALA A N 1
ATOM 731 C CA . ALA A 1 92 ? 14.752 -0.440 3.493 1.00 77.38 92 ALA A CA 1
ATOM 732 C C . ALA A 1 92 ? 16.053 -0.128 4.246 1.00 77.38 92 ALA A C 1
ATOM 734 O O . ALA A 1 92 ? 16.033 0.291 5.407 1.00 77.38 92 ALA A O 1
ATOM 735 N N . VAL A 1 93 ? 17.180 -0.266 3.558 1.00 76.31 93 VAL A N 1
ATOM 736 C CA . VAL A 1 93 ? 18.518 0.093 4.040 1.00 76.31 93 VAL A CA 1
ATOM 737 C C . VAL A 1 93 ? 19.155 1.075 3.067 1.00 76.31 93 VAL A C 1
ATOM 739 O O . VAL A 1 93 ? 18.859 1.041 1.881 1.00 76.31 93 VAL A O 1
ATOM 742 N N . ASP A 1 94 ? 19.994 1.987 3.552 1.00 68.06 94 ASP A N 1
ATOM 743 C CA . ASP A 1 94 ? 20.532 3.060 2.702 1.00 68.06 94 ASP A CA 1
ATOM 744 C C . ASP A 1 94 ? 21.441 2.498 1.595 1.00 68.06 94 ASP A C 1
ATOM 746 O O . ASP A 1 94 ? 21.282 2.805 0.416 1.00 68.06 94 ASP A O 1
ATOM 750 N N . VAL A 1 95 ? 22.295 1.543 1.969 1.00 65.25 95 VAL A N 1
ATOM 751 C CA . VAL A 1 95 ? 23.044 0.672 1.062 1.00 65.25 95 VAL A CA 1
ATOM 752 C C . VAL A 1 95 ? 23.290 -0.673 1.746 1.00 65.25 95 VAL A C 1
ATOM 754 O O . VAL A 1 95 ? 23.747 -0.724 2.888 1.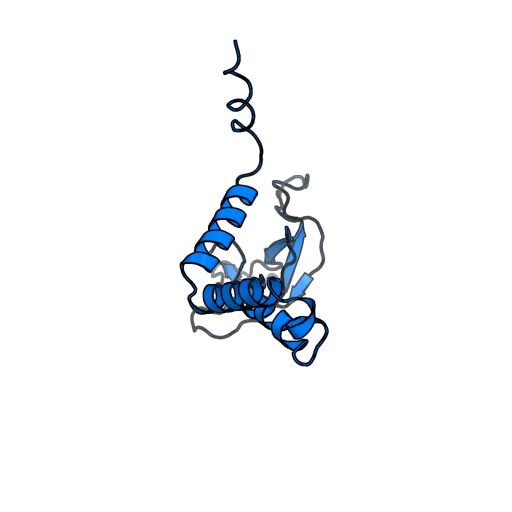00 65.25 95 VAL A O 1
ATOM 757 N N . VAL A 1 96 ? 23.028 -1.789 1.065 1.00 62.19 96 VAL A N 1
ATOM 758 C CA . VAL A 1 96 ? 23.677 -3.059 1.433 1.00 62.19 96 VAL A CA 1
ATOM 759 C C . VAL A 1 96 ? 25.110 -3.050 0.904 1.00 62.19 96 VAL A C 1
ATOM 761 O O . VAL A 1 96 ? 25.367 -2.543 -0.187 1.00 62.19 96 VAL A O 1
ATOM 764 N N . GLY A 1 97 ? 26.047 -3.634 1.656 1.00 61.47 97 GLY A N 1
ATOM 765 C CA . GLY A 1 97 ? 27.482 -3.686 1.335 1.00 61.47 97 GLY A CA 1
ATOM 766 C C . GLY A 1 97 ? 27.860 -4.572 0.138 1.00 61.47 97 GLY A C 1
ATOM 767 O O . GLY A 1 97 ? 28.876 -5.261 0.185 1.00 61.47 97 GLY A O 1
ATOM 768 N N . GLN A 1 98 ? 27.050 -4.608 -0.920 1.00 65.38 98 GLN A N 1
ATOM 769 C CA . GLN A 1 98 ? 27.398 -5.294 -2.160 1.00 65.38 98 GLN A CA 1
ATOM 770 C C . GLN A 1 98 ? 28.400 -4.446 -2.948 1.00 65.38 98 GLN A C 1
ATOM 772 O O . GLN A 1 98 ? 28.108 -3.322 -3.358 1.00 65.38 98 GLN A O 1
ATOM 777 N N . ALA A 1 99 ? 29.597 -4.991 -3.165 1.00 60.66 99 ALA A N 1
ATOM 778 C CA . ALA A 1 99 ? 30.622 -4.340 -3.967 1.00 60.66 99 ALA A CA 1
ATOM 779 C C . ALA A 1 99 ? 30.139 -4.170 -5.421 1.00 60.66 99 ALA A C 1
ATOM 781 O O . ALA A 1 99 ? 29.737 -5.133 -6.070 1.00 60.66 99 ALA A O 1
ATOM 782 N N . GLY A 1 100 ? 30.177 -2.937 -5.932 1.00 68.38 100 GLY A N 1
ATOM 783 C CA . GLY A 1 100 ? 29.937 -2.616 -7.345 1.00 68.38 100 GLY A CA 1
ATOM 784 C C . GLY A 1 100 ? 28.491 -2.287 -7.740 1.00 68.38 100 GLY A C 1
ATOM 785 O O . GLY A 1 100 ? 28.304 -1.601 -8.742 1.00 68.38 100 GLY A O 1
ATOM 786 N N . ARG A 1 101 ? 27.471 -2.695 -6.971 1.00 70.88 101 ARG A N 1
ATOM 787 C CA . ARG A 1 101 ? 26.067 -2.285 -7.185 1.00 70.88 101 ARG A CA 1
ATOM 788 C C . ARG A 1 101 ? 25.360 -2.077 -5.840 1.00 70.88 101 ARG A C 1
ATOM 790 O O . ARG A 1 101 ? 24.878 -3.057 -5.271 1.00 70.88 101 ARG A O 1
ATOM 797 N N . PRO A 1 102 ? 25.286 -0.837 -5.322 1.00 68.56 102 PRO A N 1
ATOM 798 C CA . PRO A 1 102 ? 24.558 -0.576 -4.087 1.00 68.56 102 PRO A CA 1
ATOM 799 C C . PRO A 1 102 ? 23.078 -0.921 -4.288 1.00 68.56 102 PRO A C 1
ATOM 801 O O . PRO A 1 102 ? 22.453 -0.472 -5.249 1.00 68.56 102 PRO A O 1
ATOM 804 N N . LYS A 1 103 ? 22.527 -1.748 -3.397 1.00 77.44 103 LYS A N 1
ATOM 805 C CA . LYS A 1 103 ? 21.094 -2.063 -3.343 1.00 77.44 103 LYS A CA 1
ATOM 806 C C . LYS A 1 103 ? 20.486 -1.422 -2.102 1.00 77.44 103 LYS A C 1
ATOM 808 O O . LYS A 1 103 ? 21.137 -1.366 -1.059 1.00 77.44 103 LYS A O 1
ATOM 813 N N . THR A 1 104 ? 19.258 -0.933 -2.211 1.00 68.81 104 THR A N 1
ATOM 814 C CA . THR A 1 104 ? 18.568 -0.216 -1.126 1.00 68.81 104 THR A CA 1
ATOM 815 C C . THR A 1 104 ? 17.677 -1.166 -0.305 1.00 68.81 104 THR A C 1
ATOM 817 O O . THR A 1 104 ? 17.070 -0.774 0.690 1.00 68.81 104 THR A O 1
ATOM 820 N N . ILE A 1 105 ? 17.606 -2.445 -0.693 1.00 77.25 105 ILE A N 1
ATOM 821 C CA . ILE A 1 105 ? 16.784 -3.483 -0.058 1.00 77.25 105 ILE A CA 1
ATOM 822 C C . ILE A 1 105 ? 17.642 -4.614 0.502 1.00 77.25 105 ILE A C 1
ATOM 824 O O . ILE A 1 105 ? 18.600 -5.069 -0.127 1.00 77.25 105 ILE A O 1
ATOM 828 N N . THR A 1 106 ? 17.249 -5.113 1.673 1.00 71.12 106 THR A N 1
ATOM 829 C CA . THR A 1 106 ? 17.728 -6.393 2.210 1.00 71.12 106 THR A CA 1
ATOM 830 C C . THR A 1 106 ? 16.821 -7.543 1.767 1.00 71.12 106 THR A C 1
ATOM 832 O O . THR A 1 106 ? 15.603 -7.426 1.801 1.00 71.12 106 THR A O 1
ATOM 835 N N . GLY A 1 107 ? 17.400 -8.681 1.377 1.00 68.31 107 GLY A N 1
ATOM 836 C CA . GLY A 1 107 ? 16.640 -9.881 1.009 1.00 68.31 107 GLY A CA 1
ATOM 837 C C . GLY A 1 107 ? 16.426 -10.074 -0.498 1.00 68.31 107 GLY A C 1
ATOM 838 O O . GLY A 1 107 ? 16.587 -9.167 -1.309 1.00 68.31 107 GLY A O 1
ATOM 839 N N . PHE A 1 108 ? 16.109 -11.316 -0.870 1.00 68.19 108 PHE A N 1
ATOM 840 C CA . PHE A 1 108 ? 15.986 -11.774 -2.262 1.00 68.19 108 PHE A CA 1
ATOM 841 C C . PHE A 1 108 ? 14.607 -12.378 -2.580 1.00 68.19 108 PHE A C 1
ATOM 843 O O . PHE A 1 108 ? 14.440 -13.003 -3.628 1.00 68.19 108 PHE A O 1
ATOM 850 N N . GLN A 1 109 ? 13.612 -12.210 -1.701 1.00 80.25 109 GLN A N 1
ATOM 851 C CA . GLN A 1 109 ? 12.265 -12.711 -1.978 1.00 80.25 109 GLN A CA 1
ATOM 852 C C . GLN A 1 109 ? 11.654 -11.916 -3.129 1.00 80.25 109 GLN A C 1
ATOM 854 O O . GLN A 1 109 ? 11.577 -10.688 -3.087 1.00 80.25 109 GLN A O 1
ATOM 859 N N . THR A 1 110 ? 11.277 -12.635 -4.183 1.00 87.81 110 THR A N 1
ATOM 860 C CA . THR A 1 110 ? 10.687 -12.055 -5.387 1.00 87.81 110 THR A CA 1
ATOM 861 C C . THR A 1 110 ? 9.203 -12.378 -5.393 1.00 87.81 110 THR A C 1
ATOM 863 O O . THR A 1 110 ? 8.814 -13.543 -5.350 1.00 87.81 110 THR A O 1
ATOM 866 N N . HIS A 1 111 ? 8.385 -11.339 -5.452 1.00 87.44 111 HIS A N 1
ATOM 867 C CA . HIS A 1 111 ? 6.935 -11.419 -5.534 1.00 87.44 111 HIS A CA 1
ATOM 868 C C . HIS A 1 111 ? 6.463 -10.819 -6.856 1.00 87.44 111 HIS A C 1
ATOM 870 O O . HIS A 1 111 ? 7.129 -9.964 -7.426 1.00 87.44 111 HIS A O 1
ATOM 876 N N . SER A 1 112 ? 5.307 -11.246 -7.349 1.00 90.00 112 SER A N 1
ATOM 877 C CA . SER A 1 112 ? 4.666 -10.630 -8.513 1.00 90.00 112 SER A CA 1
ATOM 878 C C . SER A 1 112 ? 3.655 -9.588 -8.049 1.00 90.00 112 SER A C 1
ATOM 880 O O . SER A 1 112 ? 2.892 -9.849 -7.121 1.00 90.00 112 SER A O 1
ATOM 882 N N . THR A 1 113 ? 3.633 -8.414 -8.680 1.00 89.75 113 THR A N 1
ATOM 883 C CA . THR A 1 113 ? 2.636 -7.375 -8.378 1.00 89.75 113 THR A CA 1
ATOM 884 C C . THR A 1 113 ? 1.214 -7.829 -8.738 1.00 89.75 113 THR A C 1
ATOM 886 O O . THR A 1 113 ? 1.036 -8.526 -9.746 1.00 89.75 113 THR A O 1
ATOM 889 N N . PRO A 1 114 ? 0.185 -7.440 -7.951 1.00 90.94 114 PRO A N 1
ATOM 890 C CA . PRO A 1 114 ? 0.208 -6.494 -6.823 1.00 90.94 114 PRO A CA 1
ATOM 891 C C . PRO A 1 114 ? 0.685 -7.102 -5.490 1.00 90.94 114 PRO A C 1
ATOM 893 O O . PRO A 1 114 ? 0.363 -8.243 -5.168 1.00 90.94 114 PRO A O 1
ATOM 896 N N . VAL A 1 115 ? 1.414 -6.319 -4.686 1.00 90.62 115 VAL A N 1
ATOM 897 C CA . VAL A 1 115 ? 1.979 -6.756 -3.391 1.00 90.62 115 VAL A CA 1
ATOM 898 C C . VAL A 1 115 ? 1.620 -5.771 -2.279 1.00 90.62 115 VAL A C 1
ATOM 900 O O . VAL A 1 115 ? 1.590 -4.562 -2.500 1.00 90.62 115 VAL A O 1
ATOM 903 N N . LEU A 1 116 ? 1.364 -6.285 -1.074 1.00 89.12 116 LEU A N 1
ATOM 904 C CA . LEU A 1 116 ? 1.245 -5.480 0.143 1.00 89.12 116 LEU A CA 1
ATOM 905 C C . LEU A 1 116 ? 2.623 -5.329 0.791 1.00 89.12 116 LEU A C 1
ATOM 907 O O . LEU A 1 116 ? 3.293 -6.325 1.055 1.00 89.12 116 LEU A O 1
ATOM 911 N N . LEU A 1 117 ? 3.036 -4.090 1.040 1.00 86.62 117 LEU A N 1
ATOM 912 C CA . LEU A 1 117 ? 4.313 -3.767 1.669 1.00 86.62 117 LEU A CA 1
ATOM 913 C C . LEU A 1 117 ? 4.108 -3.604 3.175 1.00 86.62 117 LEU A C 1
ATOM 915 O O . LEU A 1 117 ? 3.204 -2.881 3.606 1.00 86.62 117 LEU A O 1
ATOM 919 N N . ALA A 1 118 ? 4.948 -4.248 3.987 1.00 84.81 118 ALA A N 1
ATOM 920 C CA . ALA A 1 118 ? 4.905 -4.051 5.429 1.00 84.81 118 ALA A CA 1
ATOM 921 C C . ALA A 1 118 ? 5.493 -2.683 5.825 1.00 84.81 118 ALA A C 1
ATOM 923 O O . ALA A 1 118 ? 6.077 -1.947 5.021 1.00 84.81 118 ALA A O 1
ATOM 924 N N . ALA A 1 119 ? 5.331 -2.308 7.094 1.00 80.50 119 ALA A N 1
ATOM 925 C CA . ALA A 1 119 ? 5.938 -1.093 7.625 1.00 80.50 119 ALA A CA 1
ATOM 926 C C . ALA A 1 119 ? 7.474 -1.199 7.581 1.00 80.50 119 ALA A C 1
ATOM 928 O O . ALA A 1 119 ? 8.047 -2.130 8.137 1.00 80.50 119 ALA A O 1
ATOM 929 N N . GLY A 1 120 ? 8.139 -0.242 6.926 1.00 80.00 120 GLY A N 1
ATOM 930 C CA . GLY A 1 120 ? 9.601 -0.238 6.770 1.00 80.00 120 GLY A CA 1
ATOM 931 C C . GLY A 1 120 ? 10.141 -1.060 5.593 1.00 80.00 120 GLY A C 1
ATOM 932 O O . GLY A 1 120 ? 11.331 -0.947 5.284 1.00 80.00 120 GLY A O 1
ATOM 933 N N . ASP A 1 121 ? 9.280 -1.808 4.899 1.00 84.81 121 ASP A N 1
ATOM 934 C CA . ASP A 1 121 ? 9.645 -2.458 3.645 1.00 84.81 121 ASP A CA 1
ATOM 935 C C . ASP A 1 121 ? 9.675 -1.452 2.499 1.00 84.81 121 ASP A C 1
ATOM 937 O O . ASP A 1 121 ? 8.916 -0.471 2.464 1.00 84.81 121 ASP A O 1
ATOM 941 N N . ARG A 1 122 ? 10.551 -1.730 1.538 1.00 85.19 122 ARG A N 1
ATOM 942 C CA . ARG A 1 122 ? 10.630 -1.040 0.258 1.00 85.19 122 ARG A CA 1
ATOM 943 C C . ARG A 1 122 ? 10.738 -2.085 -0.854 1.00 85.19 122 ARG A C 1
ATOM 945 O O . ARG A 1 122 ? 11.218 -3.201 -0.646 1.00 85.19 122 ARG A O 1
ATOM 952 N N . ALA A 1 123 ? 10.222 -1.733 -2.025 1.00 88.00 123 ALA A N 1
ATOM 953 C CA . ALA A 1 123 ? 10.250 -2.589 -3.199 1.00 88.00 123 ALA A CA 1
ATOM 954 C C . ALA A 1 123 ? 11.268 -2.081 -4.225 1.00 88.00 123 ALA A C 1
ATOM 956 O O . ALA A 1 123 ? 11.438 -0.874 -4.404 1.00 88.00 123 ALA A O 1
ATOM 957 N N . GLU A 1 124 ? 11.899 -3.015 -4.929 1.00 87.62 124 GLU A N 1
ATOM 958 C CA . GLU A 1 124 ? 12.724 -2.784 -6.116 1.00 87.62 124 GLU A CA 1
ATOM 959 C C . GLU A 1 124 ? 12.267 -3.712 -7.250 1.00 87.62 124 GLU A C 1
ATOM 961 O O . GLU A 1 124 ? 11.828 -4.835 -7.006 1.00 87.62 124 GLU A O 1
ATOM 966 N N . LEU A 1 125 ? 12.383 -3.282 -8.508 1.00 88.75 125 LEU A N 1
ATOM 967 C CA . LEU A 1 125 ? 12.095 -4.152 -9.653 1.00 88.75 125 LEU A CA 1
ATOM 968 C C . LEU A 1 125 ? 13.144 -5.269 -9.753 1.00 88.75 125 LEU A C 1
ATOM 970 O O . LEU A 1 125 ? 14.344 -5.029 -9.611 1.00 88.75 125 LEU A O 1
ATOM 974 N N . ALA A 1 126 ? 12.695 -6.498 -10.015 1.00 86.38 126 ALA A N 1
ATOM 975 C CA . ALA A 1 126 ? 13.593 -7.641 -10.184 1.00 86.38 126 ALA A CA 1
ATOM 976 C C . ALA A 1 126 ? 14.220 -7.710 -11.588 1.00 86.38 126 ALA A C 1
ATOM 978 O O . ALA A 1 126 ? 15.244 -8.371 -11.759 1.00 86.38 126 ALA A O 1
ATOM 979 N N . THR A 1 127 ? 13.610 -7.048 -12.575 1.00 83.62 127 THR A N 1
ATOM 980 C CA . THR A 1 127 ? 13.975 -7.121 -13.998 1.00 83.62 127 THR A CA 1
ATOM 981 C C . THR A 1 127 ? 14.167 -5.718 -14.574 1.00 83.62 127 THR A C 1
ATOM 983 O O . THR A 1 127 ? 13.409 -4.811 -14.243 1.00 83.62 127 THR A O 1
ATOM 986 N N . GLU A 1 128 ? 15.134 -5.555 -15.481 1.00 82.94 128 GLU A N 1
ATOM 987 C CA . GLU A 1 128 ? 15.463 -4.279 -16.152 1.00 82.94 128 GLU A CA 1
ATOM 988 C C . GLU A 1 128 ? 14.619 -4.009 -17.421 1.00 82.94 128 GLU A C 1
ATOM 990 O O . GLU A 1 128 ? 14.824 -3.016 -18.118 1.00 82.94 128 GLU A O 1
ATOM 995 N N . LYS A 1 129 ? 13.639 -4.879 -17.713 1.00 85.25 129 LYS A N 1
ATOM 996 C CA . LYS A 1 129 ? 12.722 -4.774 -18.862 1.00 85.25 129 LYS A CA 1
ATOM 997 C C . LYS A 1 129 ? 11.818 -3.540 -18.789 1.00 85.25 129 LYS A C 1
ATOM 999 O O . LYS A 1 129 ? 11.429 -2.996 -19.818 1.00 85.25 129 LYS A O 1
ATOM 1004 N N . HIS A 1 130 ? 11.478 -3.109 -17.577 1.00 87.25 130 HIS A N 1
ATOM 1005 C CA . HIS A 1 130 ? 10.608 -1.962 -17.355 1.00 87.25 130 HIS A CA 1
ATOM 1006 C C . HIS A 1 130 ? 11.309 -0.936 -16.470 1.00 87.25 130 HIS A C 1
ATOM 1008 O O . HIS A 1 130 ? 11.964 -1.295 -15.492 1.00 87.25 130 HIS A O 1
ATOM 1014 N N . ILE A 1 131 ? 11.136 0.339 -16.800 1.00 88.31 131 ILE A N 1
ATOM 1015 C CA . ILE A 1 131 ? 11.648 1.476 -16.040 1.00 88.31 131 ILE A CA 1
ATOM 1016 C C . ILE A 1 131 ? 10.459 2.145 -15.338 1.00 88.31 131 ILE A C 1
ATOM 1018 O O . ILE A 1 131 ? 9.478 2.492 -16.001 1.00 88.31 131 ILE A O 1
ATOM 1022 N N . PRO A 1 132 ? 10.506 2.334 -14.010 1.00 89.44 132 PRO A N 1
ATOM 1023 C CA . PRO A 1 132 ? 9.454 3.034 -13.295 1.00 89.44 132 PRO A CA 1
ATOM 1024 C C . PRO A 1 132 ? 9.600 4.544 -13.490 1.00 89.44 132 PRO A C 1
ATOM 1026 O O . PRO A 1 132 ? 10.708 5.080 -13.455 1.00 89.44 132 PRO A O 1
ATOM 1029 N N . LEU A 1 133 ? 8.478 5.248 -13.662 1.00 86.44 133 LEU A N 1
ATOM 1030 C CA . LEU A 1 133 ? 8.488 6.715 -13.735 1.00 86.44 133 LEU A CA 1
ATOM 1031 C C . LEU A 1 133 ? 8.775 7.366 -12.373 1.00 86.44 133 LEU A C 1
ATOM 1033 O O . LEU A 1 133 ? 9.285 8.484 -12.321 1.00 86.44 133 LEU A O 1
ATOM 1037 N N . SER A 1 134 ? 8.457 6.678 -11.271 1.00 84.88 134 SER A N 1
ATOM 1038 C CA . SER A 1 134 ? 8.734 7.132 -9.909 1.00 84.88 134 SER A CA 1
ATOM 1039 C C . SER A 1 134 ? 9.927 6.383 -9.293 1.00 84.88 134 SER A C 1
ATOM 1041 O O . SER A 1 134 ? 10.048 5.167 -9.448 1.00 84.88 134 SER A O 1
ATOM 1043 N N . PRO A 1 135 ? 10.793 7.068 -8.520 1.00 80.31 135 PRO A N 1
ATOM 1044 C CA . PRO A 1 135 ? 11.908 6.429 -7.808 1.00 80.31 135 PRO A CA 1
ATOM 1045 C C . PRO A 1 135 ? 11.463 5.611 -6.581 1.00 80.31 135 PRO A C 1
ATOM 1047 O O . PRO A 1 135 ? 12.251 4.867 -5.995 1.00 80.31 135 PRO A O 1
ATOM 1050 N N . ILE A 1 136 ? 10.211 5.782 -6.150 1.00 83.94 136 ILE A N 1
ATOM 1051 C CA . ILE A 1 136 ? 9.604 5.075 -5.022 1.00 83.94 136 ILE A CA 1
ATOM 1052 C C . ILE A 1 136 ? 8.512 4.168 -5.585 1.00 83.94 136 ILE A C 1
ATOM 1054 O O . ILE A 1 136 ? 7.619 4.636 -6.296 1.00 83.94 136 ILE A O 1
ATOM 1058 N N . LEU A 1 137 ? 8.612 2.871 -5.281 1.00 86.19 137 LEU A N 1
ATOM 1059 C CA . LEU A 1 137 ? 7.671 1.847 -5.724 1.00 86.19 137 LEU A CA 1
ATOM 1060 C C . LEU A 1 137 ? 6.590 1.609 -4.664 1.00 86.19 137 LEU A C 1
ATOM 1062 O O . LEU A 1 137 ? 6.571 0.572 -4.003 1.00 86.19 137 LEU A O 1
ATOM 1066 N N . GLU A 1 138 ? 5.699 2.584 -4.500 1.00 85.12 138 GLU A N 1
ATOM 1067 C CA . GLU A 1 138 ? 4.577 2.537 -3.558 1.00 85.12 138 GLU A CA 1
ATOM 1068 C C . GLU A 1 138 ? 3.306 3.076 -4.219 1.00 85.12 138 GLU A C 1
ATOM 1070 O O . GLU A 1 138 ? 3.357 3.987 -5.043 1.00 85.12 138 GLU A O 1
ATOM 1075 N N . GLY A 1 139 ? 2.153 2.511 -3.868 1.00 86.25 139 GLY A N 1
ATOM 1076 C CA . GLY A 1 139 ? 0.867 2.864 -4.458 1.00 86.25 139 GLY A CA 1
ATOM 1077 C C . GLY A 1 139 ? 0.740 2.385 -5.903 1.00 86.25 139 GLY A C 1
ATOM 1078 O O . GLY A 1 139 ? 1.030 1.232 -6.225 1.00 86.25 139 GLY A O 1
ATOM 1079 N N . PHE A 1 140 ? 0.278 3.283 -6.769 1.00 87.44 140 PHE A N 1
ATOM 1080 C CA . PHE A 1 140 ? 0.158 3.045 -8.203 1.00 87.44 140 PHE A CA 1
ATOM 1081 C C . PHE A 1 140 ? 1.398 3.575 -8.914 1.00 87.44 140 PHE A C 1
ATOM 1083 O O . PHE A 1 140 ? 1.643 4.780 -8.925 1.00 87.44 140 PHE A O 1
ATOM 1090 N N . VAL A 1 141 ? 2.159 2.676 -9.531 1.00 90.06 141 VAL A N 1
ATOM 1091 C CA . VAL A 1 141 ? 3.382 3.021 -10.255 1.00 90.06 141 VAL A CA 1
ATOM 1092 C C . VAL A 1 141 ? 3.199 2.720 -11.728 1.00 90.06 141 VAL A C 1
ATOM 1094 O O . VAL A 1 141 ? 2.880 1.592 -12.106 1.00 90.06 141 VAL A O 1
ATOM 1097 N N . ILE A 1 142 ? 3.449 3.726 -12.560 1.00 91.38 142 ILE A N 1
ATOM 1098 C CA . ILE A 1 142 ? 3.467 3.564 -14.009 1.00 91.38 142 ILE A CA 1
ATOM 1099 C C . ILE A 1 142 ? 4.855 3.076 -14.421 1.00 91.38 142 ILE A C 1
ATOM 1101 O O . ILE A 1 142 ? 5.878 3.683 -14.082 1.00 91.38 142 ILE A O 1
ATOM 1105 N N . LEU A 1 143 ? 4.866 1.960 -15.135 1.00 90.69 143 LEU A N 1
ATOM 1106 C CA . LEU A 1 143 ? 6.036 1.352 -15.731 1.00 90.69 143 LEU A CA 1
ATOM 1107 C C . LEU A 1 143 ? 6.053 1.656 -17.224 1.00 90.69 143 LEU A C 1
ATOM 1109 O O . LEU A 1 143 ? 5.039 1.534 -17.905 1.00 90.69 143 LEU A O 1
ATOM 1113 N N . LYS A 1 144 ? 7.233 2.016 -17.713 1.00 90.19 144 LYS A N 1
ATOM 1114 C CA . LYS A 1 144 ? 7.527 2.195 -19.126 1.00 90.19 144 LYS A CA 1
ATOM 1115 C C . LYS A 1 144 ? 8.400 1.045 -19.611 1.00 90.19 144 LYS A C 1
ATOM 1117 O O . LYS A 1 144 ? 9.323 0.637 -18.905 1.00 90.19 144 LYS A O 1
ATOM 1122 N N . GLU A 1 145 ? 8.138 0.530 -20.805 1.00 86.94 145 GLU A N 1
ATOM 1123 C CA . GLU A 1 145 ? 9.030 -0.449 -21.430 1.00 86.94 145 GLU A CA 1
ATOM 1124 C C . GLU A 1 145 ? 10.400 0.176 -21.721 1.00 86.94 145 GLU A C 1
ATOM 1126 O O . GLU A 1 145 ? 10.507 1.312 -22.189 1.00 86.94 145 GLU A O 1
ATOM 1131 N N . ASN A 1 146 ? 11.465 -0.560 -21.408 1.00 87.69 146 ASN A N 1
ATOM 1132 C CA . ASN A 1 146 ? 12.827 -0.100 -21.622 1.00 87.69 146 ASN A CA 1
ATOM 1133 C C . ASN A 1 146 ? 13.242 -0.326 -23.092 1.00 87.69 146 ASN A C 1
ATOM 1135 O O . ASN A 1 146 ? 13.360 -1.481 -23.502 1.00 87.69 146 ASN A O 1
ATOM 1139 N N . PRO A 1 147 ? 13.509 0.732 -23.885 1.00 81.50 147 PRO A N 1
ATOM 1140 C CA . PRO A 1 147 ? 13.898 0.592 -25.291 1.00 81.50 147 PRO A CA 1
ATOM 1141 C C . PRO A 1 147 ? 15.316 0.031 -25.483 1.00 81.50 147 PRO A C 1
ATOM 1143 O O . PRO A 1 147 ? 15.628 -0.477 -26.555 1.00 81.50 147 PRO A O 1
ATOM 1146 N N . GLU A 1 148 ? 16.170 0.111 -24.459 1.00 79.69 148 GLU A N 1
ATOM 1147 C CA . GLU A 1 148 ? 17.543 -0.417 -24.479 1.00 79.69 148 GLU A CA 1
ATOM 1148 C C . GLU A 1 148 ? 17.611 -1.887 -24.038 1.00 79.69 148 GLU A C 1
ATOM 1150 O O . GLU A 1 148 ? 18.686 -2.488 -24.014 1.00 79.69 148 GLU A O 1
ATOM 1155 N N . TYR A 1 149 ? 16.474 -2.484 -23.665 1.00 78.56 149 TYR A N 1
ATOM 1156 C CA . TYR A 1 149 ? 16.436 -3.875 -23.242 1.00 78.56 149 TYR A CA 1
ATOM 1157 C C . TYR A 1 149 ? 16.631 -4.794 -24.449 1.00 78.56 149 TYR A C 1
ATOM 1159 O O . TYR A 1 149 ? 15.777 -4.887 -25.331 1.00 78.56 149 TYR A O 1
ATOM 1167 N N . ARG A 1 150 ? 17.773 -5.479 -24.484 1.00 73.81 150 ARG A N 1
ATOM 1168 C CA . ARG A 1 150 ? 18.022 -6.587 -25.403 1.00 73.81 150 ARG A CA 1
ATOM 1169 C C . ARG A 1 150 ? 17.785 -7.884 -24.643 1.00 73.81 150 ARG A C 1
ATOM 1171 O O . ARG A 1 150 ? 18.368 -8.088 -23.581 1.00 73.81 150 ARG A O 1
ATOM 1178 N N . ASP A 1 151 ? 16.911 -8.734 -25.177 1.00 68.88 151 ASP A N 1
ATOM 1179 C CA . ASP A 1 151 ? 16.813 -10.124 -24.737 1.00 68.88 151 ASP A CA 1
ATOM 1180 C C . ASP A 1 151 ? 18.112 -10.823 -25.159 1.00 68.88 151 ASP A C 1
ATOM 1182 O O . ASP A 1 151 ? 18.260 -11.257 -26.303 1.00 68.88 151 ASP A O 1
ATOM 1186 N N . ASP A 1 152 ? 19.087 -10.856 -24.251 1.00 59.97 152 ASP A N 1
ATOM 1187 C CA . ASP A 1 152 ? 20.304 -11.648 -24.407 1.00 59.97 152 ASP A CA 1
ATOM 1188 C C . ASP A 1 152 ? 19.916 -13.132 -24.288 1.00 59.97 152 ASP A C 1
ATOM 1190 O O . ASP A 1 152 ? 19.879 -13.704 -23.195 1.00 59.97 152 ASP A O 1
ATOM 1194 N N . HIS A 1 153 ? 19.543 -13.721 -25.426 1.00 47.62 153 HIS A N 1
ATOM 1195 C CA . HIS A 1 153 ? 19.350 -15.160 -25.599 1.00 47.62 153 HIS A CA 1
ATOM 1196 C C . HIS A 1 153 ? 20.682 -15.896 -25.763 1.00 47.62 153 HIS A C 1
ATOM 1198 O O . HIS A 1 153 ? 21.552 -15.398 -26.516 1.00 47.62 153 HIS A O 1
#

Sequence (153 aa):
MVGKGFVALLNDDWCPKLDAYFFEIVYIIVFFRTALAGLVTLLHACLDMKAIILGKYHYVLYFLVLAMQPRMLLTVDENLKPLSVPVRVGQAVDVVGQAGRPKTITGFQTHSTPVLLAAGDRAELATEKHIPLSPILEGFVILKENPEYRDDH